Protein AF-A0A9D1QQ85-F1 (afdb_monomer_lite)

Foldseek 3Di:
DDDLVPDVLLVLCCPQPPPVVVSVVLRVDRVVDPDDPVNSVVVSVVSVCVVCVVVVVVVVVCVVCVVVVVVVVVVVVVVVVVVVVVVVVVVCVVVVVCVCVPPD

Structure (mmCIF, N/CA/C/O backbone):
data_AF-A0A9D1QQ85-F1
#
_entry.id   AF-A0A9D1QQ85-F1
#
loop_
_atom_site.group_PDB
_atom_site.id
_atom_site.type_symbol
_atom_site.label_atom_id
_atom_site.label_alt_id
_atom_site.label_comp_id
_atom_site.label_asym_id
_atom_site.label_entity_id
_atom_site.label_seq_id
_atom_site.pdbx_PDB_ins_code
_atom_site.Cartn_x
_atom_site.Cartn_y
_atom_site.Cartn_z
_atom_site.occupancy
_atom_site.B_iso_or_equiv
_atom_site.auth_seq_id
_atom_site.auth_comp_id
_atom_site.auth_asym_id
_atom_site.auth_atom_id
_atom_site.pdbx_PDB_model_num
ATOM 1 N N . PRO A 1 1 ? 27.400 -7.489 -19.990 1.00 78.75 1 PRO A N 1
ATOM 2 C CA . PRO A 1 1 ? 26.206 -8.322 -19.696 1.00 78.75 1 PRO A CA 1
ATOM 3 C C . PRO A 1 1 ? 25.845 -8.134 -18.219 1.00 78.75 1 PRO A C 1
ATOM 5 O O . PRO A 1 1 ? 26.768 -7.947 -17.429 1.00 78.75 1 PRO A O 1
ATOM 8 N N . GLY A 1 2 ? 24.557 -8.083 -17.867 1.00 87.69 2 GLY A N 1
ATOM 9 C CA . GLY A 1 2 ? 24.096 -7.770 -16.509 1.00 87.69 2 GLY A CA 1
ATOM 10 C C . GLY A 1 2 ? 23.504 -8.973 -15.767 1.00 87.69 2 GLY A C 1
ATOM 11 O O . GLY A 1 2 ? 22.987 -9.897 -16.389 1.00 87.69 2 GLY A O 1
ATOM 12 N N . GLN A 1 3 ? 23.563 -8.949 -14.432 1.00 91.56 3 GLN A N 1
ATOM 13 C CA 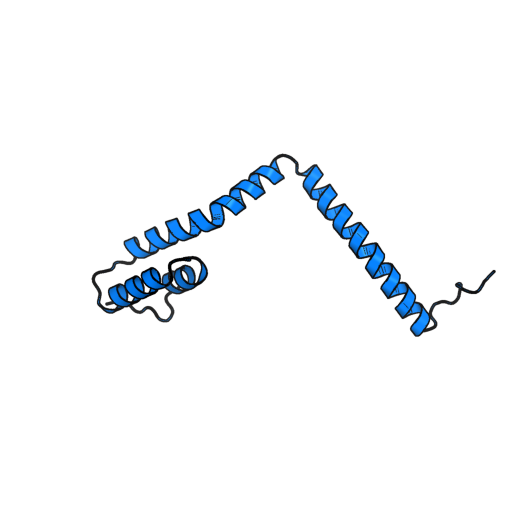. GLN A 1 3 ? 22.977 -9.978 -13.564 1.00 91.56 3 GLN A CA 1
ATOM 14 C C . GLN A 1 3 ? 21.592 -9.547 -13.062 1.00 91.56 3 GLN A C 1
ATOM 16 O O . GLN A 1 3 ? 21.430 -8.445 -12.533 1.00 91.56 3 GLN A O 1
ATOM 21 N N . VAL A 1 4 ? 20.590 -10.409 -13.243 1.00 92.88 4 VAL A N 1
ATOM 22 C CA . VAL A 1 4 ? 19.207 -10.154 -12.802 1.00 92.88 4 VAL A CA 1
ATOM 23 C C . VAL A 1 4 ? 19.027 -10.572 -11.346 1.00 92.88 4 VAL A C 1
ATOM 25 O O . VAL A 1 4 ? 18.360 -9.888 -10.573 1.00 92.88 4 VAL A O 1
ATOM 28 N N . GLU A 1 5 ? 19.637 -11.686 -10.959 1.00 92.56 5 GLU A N 1
ATOM 29 C CA . GLU A 1 5 ? 19.561 -12.246 -9.618 1.00 92.56 5 GLU A CA 1
ATOM 30 C C . GLU A 1 5 ? 20.218 -11.282 -8.616 1.00 92.56 5 GLU A C 1
ATOM 32 O O . GLU A 1 5 ? 21.380 -10.911 -8.762 1.00 92.56 5 GLU A O 1
ATOM 37 N N . GLY A 1 6 ? 19.456 -10.840 -7.611 1.00 92.75 6 GLY A N 1
ATOM 38 C CA . GLY A 1 6 ? 19.897 -9.831 -6.638 1.00 92.75 6 GLY A CA 1
ATOM 39 C C . GLY A 1 6 ? 19.754 -8.374 -7.103 1.00 92.75 6 GLY A C 1
ATOM 40 O O . GLY A 1 6 ? 20.051 -7.461 -6.334 1.00 92.75 6 GLY A O 1
ATOM 41 N N . ASN A 1 7 ? 19.271 -8.120 -8.324 1.00 95.12 7 ASN A N 1
ATOM 42 C CA . ASN A 1 7 ? 19.056 -6.761 -8.813 1.00 95.12 7 ASN A CA 1
ATOM 43 C C . ASN A 1 7 ? 17.696 -6.207 -8.363 1.00 95.12 7 ASN A C 1
ATOM 45 O O . ASN A 1 7 ? 16.646 -6.575 -8.892 1.00 95.12 7 ASN A O 1
ATOM 49 N N . ILE A 1 8 ? 17.740 -5.242 -7.442 1.00 95.50 8 ILE A N 1
ATOM 50 C CA . ILE A 1 8 ? 16.562 -4.589 -6.853 1.00 95.50 8 ILE A CA 1
ATOM 51 C C . ILE A 1 8 ? 15.637 -3.984 -7.918 1.00 95.50 8 ILE A C 1
ATOM 53 O O . ILE A 1 8 ? 14.420 -4.016 -7.759 1.00 95.50 8 ILE A O 1
ATOM 57 N N . VAL A 1 9 ? 16.180 -3.464 -9.024 1.00 96.50 9 VAL A N 1
ATOM 58 C CA . VAL A 1 9 ? 15.360 -2.869 -10.091 1.00 96.50 9 VAL A CA 1
ATOM 59 C C . VAL A 1 9 ? 14.432 -3.922 -10.697 1.00 96.50 9 VAL A C 1
ATOM 61 O O . VAL A 1 9 ? 13.244 -3.663 -10.873 1.00 96.50 9 VAL A O 1
ATOM 64 N N . PHE A 1 10 ? 14.948 -5.126 -10.956 1.00 97.44 10 PHE A N 1
ATOM 65 C CA . PHE A 1 10 ? 14.136 -6.231 -11.460 1.00 97.44 10 PHE A CA 1
ATOM 66 C C . PHE A 1 10 ? 13.210 -6.806 -10.393 1.00 97.44 10 PHE A C 1
ATOM 68 O O . PHE A 1 10 ? 12.070 -7.106 -10.724 1.00 97.44 10 PHE A O 1
ATOM 75 N N . THR A 1 11 ? 13.630 -6.867 -9.125 1.00 97.56 11 THR A N 1
ATOM 76 C CA . THR A 1 11 ? 12.730 -7.227 -8.015 1.00 97.56 11 THR A CA 1
ATOM 77 C C . THR A 1 11 ? 11.515 -6.300 -7.957 1.00 97.56 11 THR A C 1
ATOM 79 O O . THR A 1 11 ? 10.393 -6.754 -7.765 1.00 97.56 11 T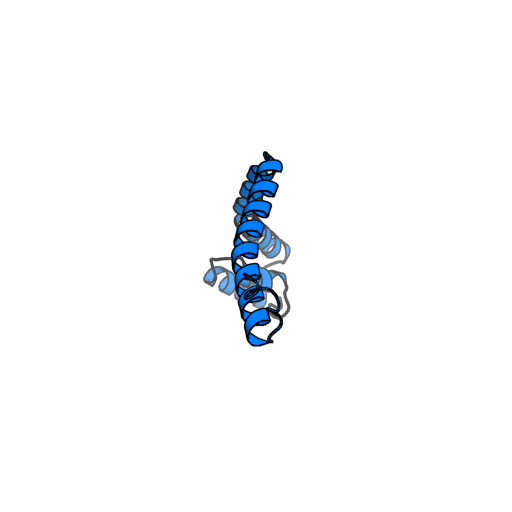HR A O 1
ATOM 82 N N . TYR A 1 12 ? 11.713 -4.995 -8.146 1.00 97.94 12 TYR A N 1
ATOM 83 C CA . TYR A 1 12 ? 10.616 -4.032 -8.104 1.00 97.94 12 TYR A CA 1
ATOM 84 C C . TYR A 1 12 ? 9.733 -4.134 -9.349 1.00 97.94 12 TYR A C 1
ATOM 86 O O . TYR A 1 12 ? 8.514 -4.095 -9.220 1.00 97.94 12 TYR A O 1
ATOM 94 N N . LEU A 1 13 ? 10.314 -4.311 -10.539 1.00 98.00 13 LEU A N 1
ATOM 95 C CA . LEU A 1 13 ? 9.534 -4.571 -11.754 1.00 98.00 13 LEU A CA 1
ATOM 96 C C . LEU A 1 13 ? 8.703 -5.859 -11.622 1.00 98.00 13 LEU A C 1
ATOM 98 O O . LEU A 1 13 ? 7.530 -5.869 -11.978 1.00 98.00 13 LEU A O 1
ATOM 102 N N . ASP A 1 14 ? 9.259 -6.915 -11.024 1.00 97.50 14 ASP A N 1
ATOM 103 C CA . ASP A 1 14 ? 8.537 -8.164 -10.761 1.00 97.50 14 ASP A CA 1
ATOM 104 C C . ASP A 1 14 ? 7.330 -7.980 -9.842 1.00 97.50 14 ASP A C 1
ATOM 106 O O . ASP A 1 14 ? 6.357 -8.719 -9.971 1.00 97.50 14 ASP A O 1
ATOM 110 N N . ILE A 1 15 ? 7.362 -7.006 -8.935 1.00 97.31 15 ILE A N 1
ATOM 111 C CA . ILE A 1 15 ? 6.247 -6.708 -8.033 1.00 97.31 15 ILE A CA 1
ATOM 112 C C . ILE A 1 15 ? 5.248 -5.778 -8.728 1.00 97.31 15 ILE A C 1
ATOM 114 O O . ILE A 1 15 ? 4.080 -6.133 -8.879 1.00 97.31 15 ILE A O 1
ATOM 118 N N . PHE A 1 16 ? 5.714 -4.614 -9.179 1.00 97.75 16 PHE A N 1
ATOM 119 C CA . PHE A 1 16 ? 4.861 -3.475 -9.523 1.00 97.75 16 PHE A CA 1
ATOM 120 C C . PHE A 1 16 ? 4.486 -3.375 -11.002 1.00 97.75 16 PHE A C 1
ATOM 122 O O . PHE A 1 16 ? 3.510 -2.706 -11.322 1.00 97.75 16 PHE A O 1
ATOM 129 N N . ASP A 1 17 ? 5.224 -4.007 -11.918 1.00 97.69 17 ASP A N 1
ATOM 130 C CA . ASP A 1 17 ? 4.868 -3.957 -13.338 1.00 97.69 17 ASP A CA 1
ATOM 131 C C . ASP A 1 17 ? 3.821 -5.036 -13.657 1.00 97.69 17 ASP A C 1
ATOM 133 O O . ASP A 1 17 ? 4.125 -6.224 -13.511 1.00 97.69 17 ASP A O 1
ATOM 137 N N . PRO A 1 18 ? 2.597 -4.690 -14.091 1.00 96.19 18 PRO A N 1
ATOM 138 C CA . PRO A 1 18 ? 1.603 -5.689 -14.475 1.00 96.19 18 PRO A CA 1
ATOM 139 C C . PRO A 1 18 ? 1.994 -6.461 -15.746 1.00 96.19 18 PRO A C 1
ATOM 141 O O . PRO A 1 18 ? 1.553 -7.596 -15.927 1.00 96.19 18 PRO A O 1
ATOM 144 N N . ALA A 1 19 ? 2.839 -5.896 -16.616 1.00 96.69 19 ALA A N 1
ATOM 145 C CA . ALA A 1 19 ? 3.257 -6.512 -17.872 1.00 96.69 19 ALA A CA 1
ATOM 146 C C . ALA A 1 19 ? 4.419 -7.501 -17.654 1.00 96.69 19 ALA A C 1
ATOM 148 O O . ALA A 1 19 ? 5.561 -7.250 -18.043 1.00 96.69 19 ALA A O 1
ATOM 149 N N . LYS A 1 20 ? 4.128 -8.651 -17.033 1.00 95.50 20 LYS A N 1
ATOM 150 C CA . LYS A 1 20 ? 5.146 -9.655 -16.662 1.00 95.50 20 LYS A CA 1
ATOM 151 C C . LYS A 1 20 ? 5.948 -10.188 -17.854 1.00 95.50 20 LYS A C 1
ATOM 153 O O . LYS A 1 20 ? 7.154 -10.384 -17.717 1.00 95.50 20 LYS A O 1
ATOM 158 N N . ASP A 1 21 ? 5.324 -10.327 -19.022 1.00 97.25 21 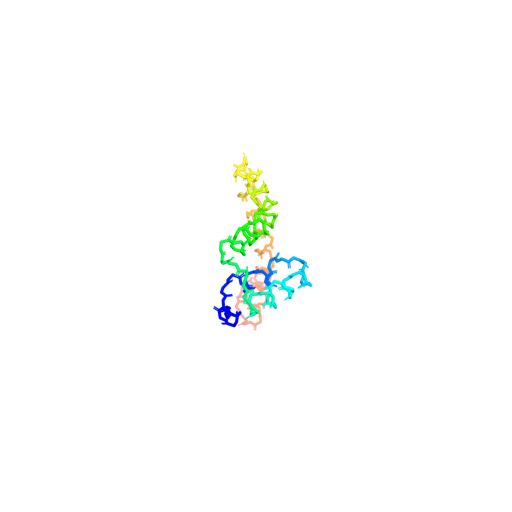ASP A N 1
ATOM 159 C CA . ASP A 1 21 ? 6.007 -10.766 -20.247 1.00 97.25 21 ASP A CA 1
ATOM 160 C C . ASP A 1 21 ? 7.097 -9.771 -20.668 1.00 97.25 21 ASP A C 1
ATOM 162 O O . ASP A 1 21 ? 8.238 -10.146 -20.932 1.00 97.25 21 ASP A O 1
ATOM 166 N N . LYS A 1 22 ? 6.792 -8.471 -20.605 1.00 95.75 22 LYS A N 1
ATOM 167 C CA . LYS A 1 22 ? 7.766 -7.410 -20.879 1.00 95.75 22 LYS A CA 1
ATOM 168 C C . LYS A 1 22 ? 8.902 -7.404 -19.857 1.00 95.75 22 LYS A C 1
ATOM 170 O O . LYS A 1 22 ? 10.054 -7.172 -20.217 1.00 95.75 22 LYS A O 1
ATOM 175 N N . VAL A 1 23 ? 8.613 -7.673 -18.582 1.00 96.94 23 VAL A N 1
ATOM 176 C CA . VAL A 1 23 ? 9.662 -7.806 -17.556 1.00 96.94 23 VAL A CA 1
ATOM 177 C C . VAL A 1 23 ? 10.585 -8.987 -17.871 1.00 96.94 23 VAL A C 1
ATOM 179 O O . VAL A 1 23 ? 11.803 -8.846 -17.745 1.00 96.94 23 VAL A O 1
ATOM 182 N N . ALA A 1 24 ? 10.045 -10.120 -18.332 1.00 96.81 24 ALA A N 1
ATOM 183 C CA . ALA A 1 24 ? 10.846 -11.263 -18.770 1.00 96.81 24 ALA A CA 1
ATOM 184 C C . ALA A 1 24 ? 11.749 -10.903 -19.966 1.00 96.81 24 ALA A C 1
ATOM 186 O O . ALA A 1 24 ? 12.957 -11.139 -19.913 1.00 96.81 24 ALA A O 1
ATOM 187 N N . GLU A 1 25 ? 11.215 -10.214 -20.979 1.00 96.44 25 GLU A N 1
ATOM 188 C CA . GLU A 1 25 ? 12.004 -9.728 -22.121 1.00 96.44 25 GLU A CA 1
ATOM 189 C C . GLU A 1 25 ? 13.134 -8.777 -21.697 1.00 96.44 25 GLU A C 1
ATOM 191 O O . GLU A 1 25 ? 14.263 -8.864 -22.196 1.00 96.44 25 GLU A O 1
ATOM 196 N N . LEU A 1 26 ? 12.860 -7.872 -20.750 1.00 96.00 26 LEU A N 1
ATOM 197 C CA . LEU A 1 26 ? 13.862 -6.955 -20.205 1.00 96.00 26 LEU A CA 1
ATOM 198 C C . LEU A 1 26 ? 14.962 -7.704 -19.448 1.00 96.00 26 LEU A C 1
ATOM 200 O O . LEU A 1 26 ? 16.134 -7.353 -19.594 1.00 96.00 26 LEU A O 1
ATOM 204 N N . LYS A 1 27 ? 14.616 -8.745 -18.681 1.00 96.50 27 LYS A N 1
ATOM 205 C CA . LYS A 1 27 ? 15.591 -9.609 -17.997 1.00 96.50 27 LYS A CA 1
ATOM 206 C C . LYS A 1 27 ? 16.495 -10.319 -18.998 1.00 96.50 27 LYS A C 1
ATOM 208 O O . LYS A 1 27 ? 17.716 -10.298 -18.842 1.00 96.50 27 LYS A O 1
ATOM 213 N N . ASP A 1 28 ? 15.924 -10.877 -20.058 1.00 96.31 28 ASP A N 1
ATOM 214 C CA . ASP A 1 28 ? 16.689 -11.585 -21.083 1.00 96.31 28 ASP A CA 1
ATOM 215 C C . ASP A 1 28 ? 17.572 -10.639 -21.898 1.00 96.31 28 ASP A C 1
ATOM 217 O O . ASP A 1 28 ? 18.725 -10.950 -22.201 1.00 96.31 28 ASP A O 1
ATOM 221 N N . HIS A 1 29 ? 17.088 -9.438 -22.217 1.00 95.12 29 HIS A N 1
ATOM 222 C CA . HIS A 1 29 ? 17.911 -8.400 -22.836 1.00 95.12 29 HIS A CA 1
ATOM 223 C C . HIS A 1 29 ? 19.044 -7.936 -21.906 1.00 95.12 29 HIS A C 1
ATOM 225 O O . HIS A 1 29 ? 20.178 -7.766 -22.352 1.00 95.12 29 HIS A O 1
ATOM 231 N N . TYR A 1 30 ? 18.786 -7.794 -20.606 1.00 95.56 30 TYR A N 1
ATOM 232 C CA . TYR A 1 30 ? 19.809 -7.406 -19.637 1.00 95.56 30 TYR A CA 1
ATOM 233 C C . TYR A 1 30 ? 20.918 -8.457 -19.493 1.00 95.56 30 TYR A C 1
ATOM 235 O O . TYR A 1 30 ? 22.103 -8.107 -19.519 1.00 95.56 30 TYR A O 1
ATOM 243 N N . ARG A 1 31 ? 20.550 -9.747 -19.444 1.00 94.56 31 ARG A N 1
ATOM 244 C CA . ARG A 1 31 ? 21.499 -10.875 -19.432 1.00 94.56 31 ARG A CA 1
ATOM 245 C C . ARG A 1 31 ? 22.351 -10.915 -20.698 1.00 94.56 31 ARG A C 1
ATOM 247 O O . ARG A 1 31 ? 23.573 -11.022 -20.607 1.00 94.56 31 ARG A O 1
ATOM 254 N N . ARG A 1 32 ? 21.726 -10.754 -21.874 1.00 95.38 32 ARG A N 1
ATOM 255 C CA . ARG A 1 32 ? 22.431 -10.678 -23.170 1.00 95.38 32 ARG A CA 1
ATOM 256 C C . ARG A 1 32 ? 23.378 -9.474 -23.259 1.00 95.38 32 ARG A C 1
ATOM 258 O O . ARG A 1 32 ? 24.422 -9.565 -23.898 1.00 95.38 32 ARG A O 1
ATOM 265 N N . GLY A 1 33 ? 23.059 -8.374 -22.576 1.00 90.69 33 GLY A N 1
ATOM 266 C CA . GLY A 1 33 ? 23.783 -7.106 -22.662 1.00 90.69 33 GLY A CA 1
ATOM 267 C C . GLY A 1 33 ? 23.232 -6.188 -23.760 1.00 90.69 33 GLY A C 1
ATOM 268 O O . GLY A 1 33 ? 22.491 -6.617 -24.636 1.00 90.69 33 GLY A O 1
ATOM 269 N N . GLY A 1 34 ? 23.570 -4.896 -23.685 1.00 88.31 34 GLY A N 1
ATOM 270 C CA . GLY A 1 34 ? 23.019 -3.849 -24.566 1.00 88.31 34 GLY A CA 1
ATOM 271 C C . GLY A 1 34 ? 21.857 -3.053 -23.952 1.00 88.31 34 GLY A C 1
ATOM 272 O O . GLY A 1 34 ? 21.531 -1.961 -24.425 1.00 88.31 34 GLY A O 1
ATOM 273 N N . LEU A 1 35 ? 21.300 -3.531 -22.835 1.00 92.44 35 LEU A N 1
ATOM 274 C CA . LEU A 1 35 ? 20.338 -2.801 -22.013 1.00 92.44 35 LEU A CA 1
ATOM 275 C C . LEU A 1 35 ? 21.040 -2.164 -20.806 1.00 92.44 35 LEU A C 1
ATOM 277 O O . LEU A 1 35 ? 21.536 -2.866 -19.931 1.00 92.44 35 LEU A O 1
ATOM 281 N N . GLY A 1 36 ? 21.103 -0.832 -20.771 1.00 91.50 36 GLY A N 1
ATOM 282 C CA . GLY A 1 36 ? 21.755 -0.091 -19.688 1.00 91.50 36 GLY A CA 1
ATOM 283 C C . GLY A 1 36 ? 20.818 0.258 -18.529 1.00 91.50 36 GLY A C 1
ATOM 284 O O . GLY A 1 36 ? 19.644 0.569 -18.742 1.00 91.50 36 GLY A O 1
ATOM 285 N N . ASP A 1 37 ? 21.371 0.320 -17.317 1.00 92.25 37 ASP A N 1
ATOM 286 C CA . ASP A 1 37 ? 20.652 0.604 -16.065 1.00 92.25 37 ASP A CA 1
ATOM 287 C C . ASP A 1 37 ? 19.816 1.878 -16.096 1.00 92.25 37 ASP A C 1
ATOM 289 O O . ASP A 1 37 ? 18.732 1.920 -15.523 1.00 92.25 37 ASP A O 1
ATOM 293 N N . VAL A 1 38 ? 20.289 2.924 -16.778 1.00 94.19 38 VAL A N 1
ATOM 294 C CA . VAL A 1 38 ? 19.543 4.185 -16.903 1.00 94.19 38 VAL A CA 1
ATOM 295 C C . VAL A 1 38 ? 18.196 3.956 -17.592 1.00 94.19 38 VAL A C 1
ATOM 297 O O . VAL A 1 38 ? 17.201 4.547 -17.183 1.00 94.19 38 VAL A O 1
ATOM 300 N N . LYS A 1 39 ? 18.136 3.085 -18.610 1.00 94.06 39 LYS A N 1
ATOM 301 C CA . LYS A 1 39 ? 16.882 2.770 -19.311 1.00 94.06 39 LYS A CA 1
ATOM 302 C C . LYS A 1 39 ? 15.933 1.984 -18.407 1.00 94.06 39 LYS A C 1
ATOM 304 O O . LYS A 1 39 ? 14.765 2.339 -18.312 1.00 94.06 39 LYS A O 1
ATOM 309 N N . ILE A 1 40 ? 16.443 0.973 -17.701 1.00 95.19 40 ILE A N 1
ATOM 310 C CA . ILE A 1 40 ? 15.622 0.126 -16.820 1.00 95.19 40 ILE A CA 1
ATOM 311 C C . ILE A 1 40 ? 15.106 0.932 -15.623 1.00 95.19 40 ILE A C 1
ATOM 313 O O . ILE A 1 40 ? 13.934 0.839 -15.282 1.00 95.19 40 ILE A O 1
ATOM 317 N N . LYS A 1 41 ? 15.945 1.779 -15.015 1.00 97.00 41 LYS A N 1
ATOM 318 C CA . LYS A 1 41 ? 15.540 2.641 -13.895 1.00 97.00 41 LYS A CA 1
ATOM 319 C C . LYS A 1 41 ? 14.497 3.677 -14.306 1.00 97.00 41 LYS A C 1
ATOM 321 O O . LYS A 1 41 ? 13.567 3.913 -13.544 1.00 97.00 41 LYS A O 1
ATOM 326 N N . LYS A 1 42 ? 14.618 4.271 -15.501 1.00 97.75 42 LYS A N 1
ATOM 327 C CA . LYS A 1 42 ? 13.580 5.162 -16.052 1.00 97.75 42 LYS A CA 1
ATOM 328 C C . LYS A 1 42 ? 12.262 4.422 -16.255 1.00 97.75 42 LYS A C 1
ATOM 330 O O . LYS A 1 42 ? 11.224 4.922 -15.845 1.00 97.75 42 LYS A O 1
ATOM 335 N N . TYR A 1 4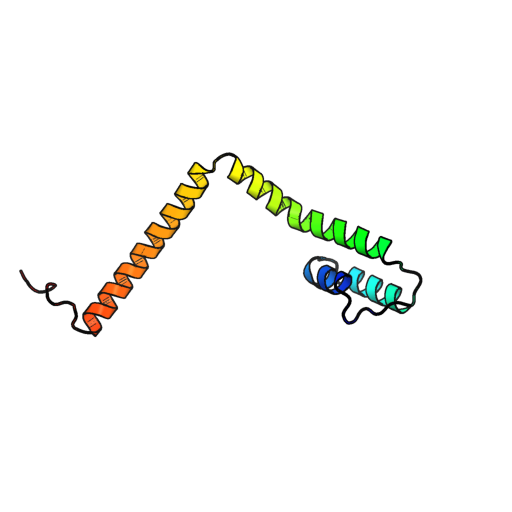3 ? 12.324 3.213 -16.804 1.00 97.50 43 TYR A N 1
ATOM 336 C CA . TYR A 1 43 ? 11.137 2.387 -16.972 1.00 97.50 43 TYR A CA 1
ATOM 337 C C . TYR A 1 43 ? 10.482 2.026 -15.629 1.00 97.50 43 TYR A C 1
ATOM 339 O O . TYR A 1 43 ? 9.286 2.230 -15.447 1.00 97.50 43 TYR A O 1
ATOM 347 N N . LEU A 1 44 ? 11.272 1.588 -14.643 1.00 98.00 44 LEU A N 1
ATOM 348 C CA . LEU A 1 44 ? 10.775 1.338 -13.290 1.00 98.00 44 LEU A CA 1
ATOM 349 C C . LEU A 1 44 ? 10.147 2.597 -12.671 1.00 98.00 44 LEU A C 1
ATOM 351 O O . LEU A 1 44 ? 9.120 2.506 -12.009 1.00 98.00 44 LEU A O 1
ATOM 355 N N . PHE A 1 45 ? 10.737 3.774 -12.885 1.00 98.12 45 PHE A N 1
ATOM 356 C CA . PHE A 1 45 ? 10.178 5.033 -12.394 1.00 98.12 45 PHE A CA 1
ATOM 357 C C . PHE A 1 45 ? 8.787 5.318 -12.978 1.00 98.12 45 PHE A C 1
ATOM 359 O O . PHE A 1 45 ? 7.906 5.764 -12.246 1.00 98.12 45 PHE A O 1
ATOM 366 N N . GLU A 1 46 ? 8.563 5.041 -14.262 1.00 98.19 46 GLU A N 1
ATOM 367 C CA . GLU A 1 46 ? 7.242 5.170 -14.891 1.00 98.19 46 GLU A CA 1
ATOM 368 C C . GLU A 1 46 ? 6.236 4.186 -14.284 1.00 98.19 46 GLU A C 1
ATOM 370 O O . GLU A 1 46 ? 5.153 4.600 -13.874 1.00 98.19 46 GLU A O 1
ATOM 375 N N . VAL A 1 47 ? 6.622 2.912 -14.140 1.00 98.25 47 VAL A N 1
ATOM 376 C CA . VAL A 1 47 ? 5.794 1.875 -13.500 1.00 98.25 47 VAL A CA 1
ATOM 377 C C . VAL A 1 47 ? 5.378 2.301 -12.089 1.00 98.25 47 VAL A C 1
ATOM 379 O O . VAL A 1 47 ? 4.191 2.328 -11.770 1.00 98.25 47 VAL A O 1
ATOM 382 N N . LEU A 1 48 ? 6.340 2.707 -11.256 1.00 98.31 48 LEU A N 1
ATOM 383 C CA . LEU A 1 48 ? 6.071 3.119 -9.879 1.00 98.31 48 LEU A CA 1
ATOM 384 C C . LEU A 1 48 ? 5.228 4.393 -9.800 1.00 98.31 48 LEU A C 1
ATOM 386 O O . LEU A 1 48 ? 4.404 4.519 -8.899 1.00 98.31 48 LEU A O 1
ATOM 390 N N . ASN A 1 49 ? 5.419 5.358 -10.703 1.00 98.06 49 ASN A N 1
ATOM 391 C CA . ASN A 1 49 ? 4.580 6.554 -10.699 1.00 98.06 49 ASN A CA 1
ATOM 392 C C . ASN A 1 49 ? 3.145 6.247 -11.093 1.00 98.06 49 ASN A C 1
ATOM 394 O O . ASN A 1 49 ? 2.246 6.793 -10.461 1.00 98.06 49 ASN A O 1
ATOM 398 N N . ASN A 1 50 ? 2.929 5.374 -12.074 1.00 97.75 50 ASN A N 1
ATOM 399 C CA . ASN A 1 50 ? 1.586 4.958 -12.462 1.00 97.75 50 ASN A CA 1
ATOM 400 C C . ASN A 1 50 ? 0.882 4.218 -11.317 1.00 97.75 50 ASN A C 1
ATOM 402 O O . ASN A 1 50 ? -0.272 4.518 -11.025 1.00 97.75 50 ASN A O 1
ATOM 406 N N . GLU A 1 51 ? 1.595 3.332 -10.618 1.00 97.38 51 GLU A N 1
ATOM 407 C CA . GLU A 1 51 ? 1.065 2.604 -9.459 1.00 97.38 51 GLU A CA 1
ATOM 408 C C . GLU A 1 51 ? 0.747 3.538 -8.277 1.00 97.38 51 GLU A C 1
ATOM 410 O O . GLU A 1 51 ? -0.307 3.454 -7.645 1.00 97.38 51 GLU A O 1
ATOM 415 N N . LEU A 1 52 ? 1.645 4.483 -7.976 1.00 98.00 52 LEU A N 1
ATOM 416 C CA . LEU A 1 52 ? 1.497 5.375 -6.824 1.00 98.00 52 LEU A CA 1
ATOM 417 C C . LEU A 1 52 ? 0.588 6.581 -7.093 1.00 98.00 52 LEU A C 1
ATOM 419 O O . LEU A 1 52 ? 0.079 7.162 -6.134 1.00 98.00 52 LEU A O 1
ATOM 423 N N . ALA A 1 53 ? 0.372 6.980 -8.349 1.00 98.25 53 ALA A N 1
ATOM 424 C CA . ALA A 1 53 ? -0.475 8.116 -8.719 1.00 98.25 53 ALA A CA 1
ATOM 425 C C . ALA A 1 53 ? -1.881 8.070 -8.087 1.00 98.25 53 ALA A C 1
ATOM 427 O O . ALA A 1 53 ? -2.231 9.027 -7.391 1.00 98.25 53 ALA A O 1
ATOM 428 N N . PRO A 1 54 ? -2.671 6.983 -8.213 1.00 98.19 54 PRO A N 1
ATOM 429 C CA . PRO A 1 54 ? -3.997 6.927 -7.598 1.00 98.19 54 PRO A CA 1
ATOM 430 C C . PRO A 1 54 ? -3.946 6.961 -6.062 1.00 98.19 54 PRO A C 1
ATOM 432 O O . PRO A 1 54 ? -4.850 7.499 -5.423 1.00 98.19 54 PRO A O 1
ATOM 435 N N . ILE A 1 55 ? -2.890 6.421 -5.441 1.00 98.44 55 ILE A N 1
ATOM 436 C CA . ILE A 1 55 ? -2.698 6.483 -3.982 1.00 98.44 55 ILE A CA 1
ATOM 437 C C . ILE A 1 55 ? -2.408 7.924 -3.544 1.00 98.44 55 ILE A C 1
ATOM 439 O O . ILE A 1 55 ? -2.998 8.400 -2.573 1.00 98.44 55 ILE A O 1
ATOM 443 N N . ARG A 1 56 ? -1.528 8.631 -4.266 1.00 98.50 56 ARG A N 1
ATOM 444 C CA . ARG A 1 56 ? -1.195 10.041 -4.008 1.00 98.50 56 ARG A CA 1
ATOM 445 C C . ARG A 1 56 ? -2.423 10.933 -4.166 1.00 98.50 56 ARG A C 1
ATOM 447 O O . ARG A 1 56 ? -2.684 11.723 -3.265 1.00 98.50 56 ARG A O 1
ATOM 454 N N . GLN A 1 57 ? -3.219 10.727 -5.216 1.00 98.31 57 GLN A N 1
ATOM 455 C CA . GLN A 1 57 ? -4.463 11.466 -5.433 1.00 98.31 57 GLN A CA 1
ATOM 456 C C . GLN A 1 57 ? -5.452 11.274 -4.275 1.00 98.31 57 GLN A C 1
ATOM 458 O O . GLN A 1 57 ? -5.902 12.253 -3.685 1.00 98.31 57 GLN A O 1
ATOM 463 N N . ARG A 1 58 ? -5.744 10.025 -3.879 1.00 97.94 58 ARG A N 1
ATOM 464 C CA . ARG A 1 58 ? -6.638 9.765 -2.734 1.00 97.94 58 ARG A CA 1
ATOM 465 C C . ARG A 1 58 ? -6.104 10.381 -1.443 1.00 97.94 58 ARG A C 1
ATOM 467 O O . ARG A 1 58 ? -6.862 10.952 -0.667 1.00 97.94 58 ARG A O 1
ATOM 474 N N . ARG A 1 59 ? -4.790 10.296 -1.203 1.00 98.12 59 ARG A N 1
ATOM 475 C CA . ARG A 1 59 ? -4.156 10.935 -0.040 1.00 98.12 59 ARG A CA 1
ATOM 476 C C . ARG A 1 59 ? -4.360 12.451 -0.057 1.00 98.12 59 ARG A C 1
ATOM 478 O O . ARG A 1 59 ? -4.652 13.023 0.987 1.00 98.12 59 ARG A O 1
ATOM 485 N N . GLU A 1 60 ? -4.184 13.098 -1.205 1.00 98.06 60 GLU A N 1
ATOM 486 C CA . GLU A 1 60 ? -4.415 14.538 -1.364 1.00 98.06 60 GLU A CA 1
ATOM 487 C C . GLU A 1 60 ? -5.882 14.912 -1.144 1.00 98.06 60 GLU A C 1
ATOM 489 O O . GLU A 1 60 ? -6.158 15.930 -0.516 1.00 98.06 60 GLU A O 1
ATOM 494 N N . GLU A 1 61 ? -6.824 14.084 -1.596 1.00 97.62 61 GLU A N 1
ATOM 495 C CA . GLU A 1 61 ? -8.253 14.259 -1.320 1.00 97.62 61 GLU A CA 1
ATOM 496 C C . GLU A 1 61 ? -8.552 14.187 0.183 1.00 97.62 61 GLU A C 1
ATOM 498 O O . GLU A 1 61 ? -9.193 15.093 0.713 1.00 97.62 61 GLU A O 1
ATOM 503 N N . TYR A 1 62 ? -8.019 13.191 0.898 1.00 97.62 62 TYR A N 1
ATOM 504 C CA . TYR A 1 62 ? -8.177 13.097 2.355 1.00 97.62 62 TYR A CA 1
ATOM 505 C C . TYR A 1 62 ? -7.491 14.238 3.112 1.00 97.62 62 TYR A C 1
ATOM 507 O O . TYR A 1 62 ? -8.006 14.701 4.128 1.00 97.62 62 TYR A O 1
ATOM 515 N N . ALA A 1 63 ? -6.355 14.731 2.615 1.00 97.31 63 ALA A N 1
ATOM 516 C CA . ALA A 1 63 ? -5.640 15.841 3.238 1.00 97.31 63 ALA A CA 1
ATOM 517 C C . ALA A 1 63 ? -6.443 17.156 3.227 1.00 97.31 63 ALA A C 1
ATOM 519 O O . ALA A 1 63 ? -6.180 18.027 4.056 1.00 97.31 63 ALA A O 1
ATOM 520 N N . LYS A 1 64 ? -7.434 17.299 2.332 1.00 98.19 64 LYS A N 1
ATOM 521 C CA . LYS A 1 64 ? -8.332 18.468 2.289 1.00 98.19 64 LYS A CA 1
ATOM 522 C C . LYS A 1 64 ? -9.292 18.528 3.484 1.00 98.19 64 LYS A C 1
ATOM 524 O O . LYS A 1 64 ? -9.735 19.619 3.827 1.00 98.19 64 LYS A O 1
ATOM 529 N N . ASP A 1 65 ? -9.593 17.396 4.125 1.00 97.50 65 ASP A N 1
ATOM 530 C CA . ASP A 1 65 ? -10.453 17.314 5.314 1.00 97.50 65 ASP A CA 1
ATOM 531 C C . ASP A 1 65 ? -9.873 16.322 6.337 1.00 97.50 65 ASP A C 1
ATOM 533 O O . ASP A 1 65 ? -10.353 15.203 6.534 1.00 97.50 65 ASP A O 1
ATOM 537 N N . MET A 1 66 ? -8.813 16.754 7.024 1.00 97.69 66 MET A N 1
ATOM 538 C CA . MET A 1 66 ? -8.233 15.997 8.136 1.00 97.69 66 MET A CA 1
ATOM 539 C C . MET A 1 66 ? -9.241 15.691 9.263 1.00 97.69 66 MET A C 1
ATOM 541 O O . MET A 1 66 ? -9.207 14.572 9.784 1.00 97.69 66 MET A O 1
ATOM 545 N N . PRO A 1 67 ? -10.166 16.598 9.646 1.00 98.00 67 PRO A N 1
ATOM 546 C CA . PRO A 1 67 ? -11.241 16.257 10.577 1.00 98.00 67 PRO A CA 1
ATOM 547 C C . PRO A 1 67 ? -12.083 15.044 10.150 1.00 98.00 67 PRO A C 1
ATOM 549 O O . PRO A 1 67 ? -12.412 14.221 11.006 1.00 98.00 67 PRO A O 1
ATOM 552 N N . ALA A 1 68 ? -12.412 14.878 8.862 1.00 96.88 68 ALA A N 1
ATOM 553 C CA . ALA A 1 68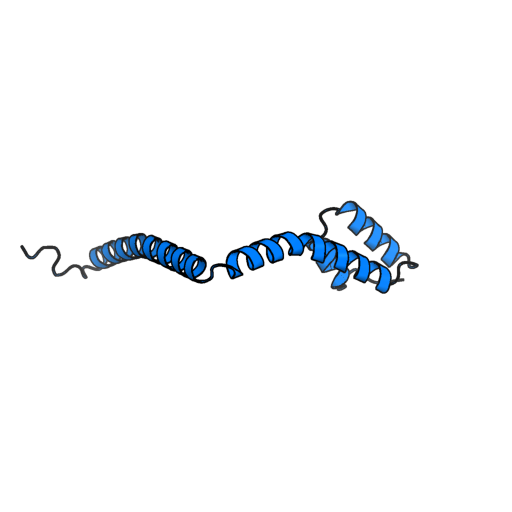 ? -13.091 13.670 8.373 1.00 96.88 68 ALA A CA 1
ATOM 554 C C . ALA A 1 68 ? -12.269 12.401 8.592 1.00 96.88 68 ALA A C 1
ATOM 556 O O . ALA A 1 68 ? -12.826 11.380 8.993 1.00 96.88 68 ALA A O 1
ATOM 557 N N . VAL A 1 69 ? -10.950 12.464 8.391 1.00 98.25 69 VAL A N 1
ATOM 558 C CA . VAL A 1 69 ? -10.052 11.331 8.657 1.00 98.25 69 VAL A CA 1
ATOM 559 C C . VAL A 1 69 ? -10.121 10.909 10.124 1.00 98.25 69 VAL A C 1
ATOM 561 O O . VAL A 1 69 ? -10.299 9.726 10.416 1.00 98.25 69 VAL A O 1
ATOM 564 N N . TYR A 1 70 ? -10.078 11.863 11.057 1.00 98.31 70 TYR A N 1
ATOM 565 C CA . TYR A 1 70 ? -10.233 11.558 12.482 1.00 98.31 70 TYR A CA 1
ATOM 566 C C . TYR A 1 70 ? -11.613 10.992 12.829 1.00 98.31 70 TYR A C 1
ATOM 568 O O . TYR A 1 70 ? -11.697 10.089 13.662 1.00 98.31 70 TYR A O 1
ATOM 576 N N . ARG A 1 71 ? -12.689 11.463 12.181 1.00 98.38 71 ARG A N 1
ATOM 577 C CA . ARG A 1 71 ? -14.028 10.872 12.351 1.00 98.38 71 ARG A CA 1
ATOM 578 C C . 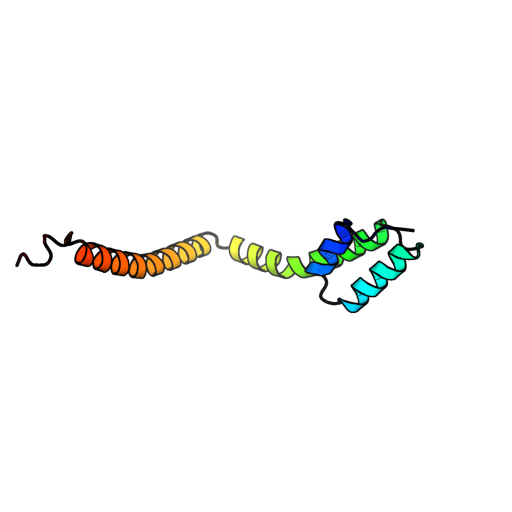ARG A 1 71 ? -14.059 9.415 11.896 1.00 98.38 71 ARG A C 1
ATOM 580 O O . ARG A 1 71 ? -14.501 8.572 12.668 1.00 98.38 71 ARG A O 1
ATOM 587 N N . MET A 1 72 ? -13.507 9.100 10.721 1.00 98.00 72 MET A N 1
ATOM 588 C CA . MET A 1 72 ? -13.419 7.716 10.229 1.00 98.00 72 MET A CA 1
ATOM 589 C C . MET A 1 72 ? -12.647 6.808 11.201 1.00 98.00 72 MET A C 1
ATOM 591 O O . MET A 1 72 ? -13.089 5.697 11.497 1.00 98.00 72 MET A O 1
ATOM 595 N N . LEU A 1 73 ? -11.522 7.288 11.746 1.00 98.38 73 LEU A N 1
ATOM 596 C CA . LEU A 1 73 ? -10.736 6.553 12.747 1.00 98.38 73 LEU A CA 1
ATOM 597 C C . LEU A 1 73 ? -11.512 6.329 14.050 1.00 98.38 73 LEU A C 1
ATOM 599 O O . LEU A 1 73 ? -11.487 5.226 14.605 1.00 98.38 73 LEU A O 1
ATOM 603 N N . LYS A 1 74 ? -12.222 7.355 14.533 1.00 98.44 74 LYS A N 1
ATOM 604 C CA . LYS A 1 74 ? -13.064 7.247 15.727 1.00 98.44 74 LYS A CA 1
ATOM 605 C C . LYS A 1 74 ? -14.197 6.244 15.514 1.00 98.44 74 LYS A C 1
ATOM 607 O O . LYS A 1 74 ? -14.374 5.363 16.343 1.00 98.44 74 LYS A O 1
ATOM 612 N N . GLU A 1 75 ? -14.912 6.321 14.396 1.00 98.44 75 GLU A N 1
ATOM 613 C CA . GLU A 1 75 ? -16.002 5.392 14.072 1.00 98.44 75 GLU A CA 1
ATOM 614 C C . GLU A 1 75 ? -15.523 3.939 13.972 1.00 98.44 75 GLU A C 1
ATOM 616 O O . GLU A 1 75 ? -16.187 3.029 14.469 1.00 98.44 75 GLU A O 1
ATOM 621 N N . GLY A 1 76 ? -14.360 3.707 13.353 1.00 98.44 76 GLY A N 1
ATOM 622 C CA . GLY A 1 76 ? -13.737 2.383 13.315 1.00 98.44 76 GLY A CA 1
ATOM 623 C C . GLY A 1 76 ? -13.380 1.868 14.712 1.00 98.44 76 GLY A C 1
ATOM 624 O O . GLY A 1 76 ? -13.642 0.707 15.027 1.00 98.44 76 GLY A O 1
ATOM 625 N N . SER A 1 77 ? -12.853 2.746 15.568 1.00 98.50 77 SER A N 1
ATOM 626 C CA . SER A 1 77 ? -12.521 2.419 16.961 1.00 98.50 77 SER A CA 1
ATOM 627 C C . SER A 1 77 ? -13.769 2.102 17.786 1.00 98.50 77 SER A C 1
ATOM 629 O O . SER A 1 77 ? -13.787 1.116 18.516 1.00 98.50 77 SER A O 1
ATOM 631 N N . ASP A 1 78 ? -14.837 2.886 17.628 1.00 98.44 78 ASP A N 1
ATOM 632 C CA . ASP A 1 78 ? -16.114 2.667 18.309 1.00 98.44 78 ASP A CA 1
ATOM 633 C C . ASP A 1 78 ? -16.719 1.307 17.908 1.00 98.44 78 ASP A C 1
ATOM 635 O O . ASP A 1 78 ? -17.133 0.535 18.774 1.00 98.44 78 ASP A O 1
ATOM 639 N N . LYS A 1 79 ? -16.684 0.950 16.614 1.00 98.25 79 LYS A N 1
ATOM 640 C CA . LYS A 1 79 ? -17.124 -0.370 16.121 1.00 98.25 79 LYS A CA 1
ATOM 641 C C . LYS A 1 79 ? -16.291 -1.518 16.696 1.00 98.25 79 LYS A C 1
ATOM 643 O O . LYS A 1 79 ? -16.856 -2.515 17.143 1.00 98.25 79 LYS A O 1
ATOM 648 N N . ALA A 1 80 ? -14.965 -1.383 16.707 1.00 98.31 80 ALA A N 1
ATOM 649 C CA . ALA A 1 80 ? -14.076 -2.389 17.284 1.00 98.31 80 ALA A CA 1
ATOM 650 C C . ALA A 1 80 ? -14.306 -2.556 18.796 1.00 98.31 80 ALA A C 1
ATOM 652 O O . ALA A 1 80 ? -14.339 -3.681 19.292 1.00 98.31 80 ALA A O 1
ATOM 653 N N . ASN A 1 81 ? -14.544 -1.456 19.518 1.00 98.31 81 ASN A N 1
ATOM 654 C CA . ASN A 1 81 ? -14.830 -1.468 20.952 1.00 98.31 81 ASN A CA 1
ATOM 655 C C . ASN A 1 81 ? -16.107 -2.234 21.297 1.00 98.31 81 ASN A C 1
ATOM 657 O O . ASN A 1 81 ? -16.142 -2.901 22.327 1.00 98.31 81 ASN A O 1
ATOM 661 N N . VAL A 1 82 ? -17.146 -2.181 20.457 1.00 98.25 82 VAL A N 1
ATOM 662 C CA . VAL A 1 82 ? -18.362 -2.987 20.671 1.00 98.25 82 VAL A CA 1
ATOM 663 C C . VAL A 1 82 ? -18.016 -4.476 20.714 1.00 98.25 82 VAL A C 1
ATOM 665 O O . VAL A 1 82 ? -18.389 -5.167 21.662 1.00 98.25 82 VAL A O 1
ATOM 668 N N . VAL A 1 83 ? -17.251 -4.954 19.729 1.00 98.19 83 VAL A N 1
ATOM 669 C CA . VAL A 1 83 ? -16.834 -6.361 19.650 1.00 98.19 83 VAL A CA 1
ATOM 670 C C . VAL A 1 83 ? -15.898 -6.713 20.807 1.00 98.19 83 VAL A C 1
ATOM 672 O O . VAL A 1 83 ? -16.123 -7.701 21.500 1.00 98.19 83 VAL A O 1
ATOM 675 N N . ALA A 1 84 ? -14.894 -5.876 21.073 1.00 98.19 84 ALA A N 1
ATOM 676 C CA . ALA A 1 84 ? -13.924 -6.110 22.138 1.00 98.19 84 ALA A CA 1
ATOM 677 C C . ALA A 1 84 ? -14.578 -6.166 23.527 1.00 98.19 84 ALA A C 1
ATOM 679 O O . ALA A 1 84 ? -14.245 -7.038 24.327 1.00 98.19 84 ALA A O 1
ATOM 680 N N . ASN A 1 85 ? -15.536 -5.279 23.814 1.00 97.44 85 ASN A N 1
ATOM 681 C CA . ASN A 1 85 ? -16.262 -5.279 25.085 1.00 97.44 85 ASN A CA 1
ATOM 682 C C . ASN A 1 85 ? -17.141 -6.521 25.242 1.00 97.44 85 ASN A C 1
ATOM 684 O O . ASN A 1 85 ? -17.219 -7.069 26.342 1.00 97.44 85 ASN A O 1
ATOM 688 N N . GLN A 1 86 ? -17.764 -6.986 24.156 1.00 97.25 86 GLN A N 1
ATOM 689 C CA . GLN A 1 86 ? -18.522 -8.233 24.166 1.00 97.25 86 GLN A CA 1
ATOM 690 C C . GLN A 1 86 ? -17.608 -9.428 24.476 1.00 97.25 86 GLN A C 1
ATOM 692 O O . GLN A 1 86 ? -17.873 -10.166 25.424 1.00 97.25 86 GLN A O 1
ATOM 697 N N . THR A 1 87 ? -16.478 -9.558 23.772 1.00 97.69 87 THR A N 1
ATOM 698 C CA . THR A 1 87 ? -15.479 -10.601 24.055 1.00 97.69 87 THR A CA 1
ATOM 699 C C . THR A 1 87 ? -14.961 -10.512 25.491 1.00 97.69 87 THR A C 1
ATOM 701 O O . THR A 1 87 ? -14.860 -11.522 26.182 1.00 97.69 87 THR A O 1
ATOM 704 N N . LEU A 1 88 ? -14.668 -9.306 25.988 1.00 96.56 88 LEU A N 1
ATOM 705 C CA . LEU A 1 88 ? -14.185 -9.116 27.353 1.00 96.56 88 LEU A CA 1
ATOM 706 C C . LEU A 1 88 ? -15.225 -9.555 28.391 1.00 96.56 88 LEU A C 1
ATOM 708 O O . LEU A 1 88 ? -14.860 -10.132 29.415 1.00 96.56 88 LEU A O 1
ATOM 712 N N . LYS A 1 89 ? -16.513 -9.298 28.138 1.00 95.25 89 LYS A N 1
ATOM 713 C CA . LYS A 1 89 ? -17.605 -9.755 29.002 1.00 95.25 89 LYS A CA 1
ATOM 714 C C . LYS A 1 89 ? -17.677 -11.282 29.047 1.00 95.25 89 LYS A C 1
ATOM 716 O O . LYS A 1 89 ? -17.762 -11.845 30.135 1.00 95.25 89 LYS A O 1
ATOM 721 N N . GLU A 1 90 ? -17.592 -11.944 27.897 1.00 95.75 90 GLU A N 1
ATOM 722 C CA . GLU A 1 90 ? -17.600 -13.410 27.795 1.00 95.75 90 GLU A CA 1
ATOM 723 C C . GLU A 1 90 ? -16.406 -14.041 28.518 1.00 95.75 90 GLU A C 1
ATOM 725 O O . GLU A 1 90 ? -16.580 -14.971 29.305 1.00 95.75 90 GLU A O 1
ATOM 730 N N . VAL A 1 91 ? -15.205 -13.486 28.326 1.00 96.94 91 VAL A N 1
ATOM 731 C CA . VAL A 1 91 ? -13.989 -13.939 29.017 1.00 96.94 91 VAL A CA 1
ATOM 732 C C . VAL A 1 91 ? -14.125 -13.765 30.528 1.00 96.94 91 VAL A C 1
ATOM 734 O O . VAL A 1 91 ? -13.854 -14.699 31.281 1.00 96.94 91 VAL A O 1
ATOM 737 N N . LYS A 1 92 ? -14.592 -12.597 30.992 1.00 95.12 92 LYS A N 1
ATOM 738 C CA . LYS A 1 92 ? -14.820 -12.355 32.424 1.00 95.12 92 LYS A CA 1
ATOM 739 C C . LYS A 1 92 ? -15.823 -13.345 33.009 1.00 95.12 92 LYS A C 1
ATOM 741 O O . LYS A 1 92 ? -15.569 -13.865 34.089 1.00 95.12 92 LYS A O 1
ATOM 746 N N . ALA A 1 93 ? -16.912 -13.641 32.303 1.00 94.12 93 ALA A N 1
ATOM 747 C CA . ALA A 1 93 ? -17.893 -14.630 32.741 1.00 94.12 93 ALA A CA 1
ATOM 748 C C . ALA A 1 93 ? -17.296 -16.046 32.813 1.00 94.12 93 ALA A C 1
ATOM 750 O O . ALA A 1 93 ? -17.469 -16.729 33.819 1.00 94.12 93 ALA A O 1
ATOM 751 N N . ALA A 1 94 ? -16.535 -16.467 31.798 1.00 95.06 94 ALA A N 1
ATOM 752 C CA . ALA A 1 94 ? -15.877 -17.776 31.775 1.00 95.06 94 ALA A CA 1
ATOM 753 C C . ALA A 1 94 ? -14.833 -17.945 32.894 1.00 95.06 94 ALA A C 1
ATOM 755 O O . ALA A 1 94 ? -14.637 -19.046 33.403 1.00 95.06 94 ALA A O 1
ATOM 756 N N . MET A 1 95 ? -14.182 -16.851 33.299 1.00 95.62 95 MET A N 1
ATOM 757 C CA . MET A 1 95 ? -13.220 -16.823 34.405 1.00 95.62 95 MET A CA 1
ATOM 758 C C . MET A 1 95 ? -13.867 -16.613 35.785 1.00 95.62 95 MET A C 1
ATOM 760 O O . MET A 1 95 ? -13.153 -16.569 36.785 1.00 95.62 95 MET A O 1
ATOM 764 N N . GLY A 1 96 ? -15.190 -16.439 35.863 1.00 92.50 96 GLY A N 1
ATOM 765 C CA . GLY A 1 96 ? -15.892 -16.137 37.115 1.00 92.50 96 GLY A CA 1
ATOM 766 C C . GLY A 1 96 ? -15.619 -14.733 37.677 1.00 92.50 96 GLY A C 1
ATOM 767 O O . GLY A 1 96 ? -15.833 -14.490 38.861 1.00 92.50 96 GLY A O 1
ATOM 768 N N . LEU A 1 97 ? -15.146 -13.797 36.846 1.00 92.69 97 LEU A N 1
ATOM 769 C CA . LEU A 1 97 ? -14.877 -12.393 37.194 1.00 92.69 97 LEU A CA 1
ATOM 770 C C . LEU A 1 97 ? -16.113 -11.483 37.018 1.00 92.69 97 LEU A C 1
ATOM 772 O O . LEU A 1 97 ? -15.990 -10.266 36.878 1.00 92.69 97 LEU A O 1
ATOM 776 N N . ASN A 1 98 ? -17.310 -12.064 36.987 1.00 88.00 98 ASN A N 1
ATOM 777 C CA . ASN A 1 98 ? -18.603 -11.405 36.787 1.00 88.00 98 ASN A CA 1
ATOM 778 C C . ASN A 1 98 ? -19.377 -11.232 38.109 1.00 88.00 98 ASN A C 1
ATOM 780 O O . ASN A 1 98 ? -20.581 -11.467 38.187 1.00 88.00 98 ASN A O 1
ATOM 784 N N . TYR A 1 99 ? -18.666 -10.821 39.162 1.00 84.38 99 TYR A N 1
ATOM 785 C CA . TYR A 1 99 ? -19.135 -10.794 40.556 1.00 84.38 99 TYR A CA 1
ATOM 786 C C . TYR A 1 99 ? -20.447 -10.034 40.792 1.00 84.38 99 TYR A C 1
ATOM 788 O O . TYR A 1 99 ? -21.197 -10.371 41.705 1.00 84.38 99 TYR A O 1
ATOM 796 N N . PHE A 1 100 ? -20.718 -9.009 39.984 1.00 84.44 100 PHE A N 1
ATOM 797 C CA . PHE A 1 100 ? -21.847 -8.098 40.175 1.00 84.44 100 PHE A CA 1
ATOM 798 C C . PHE A 1 100 ? -22.999 -8.326 39.193 1.00 84.44 100 PHE A C 1
ATOM 800 O O . PHE A 1 100 ? -24.045 -7.707 39.349 1.00 84.44 100 PHE A O 1
ATOM 807 N N . ASP A 1 101 ? -22.858 -9.238 38.228 1.00 83.38 101 ASP A N 1
ATOM 808 C CA . ASP A 1 101 ? -23.879 -9.462 37.194 1.00 83.38 101 ASP A CA 1
ATOM 809 C C . ASP A 1 101 ? -25.196 -10.028 37.774 1.00 83.38 101 ASP A C 1
ATOM 811 O O . ASP A 1 101 ? -26.249 -9.907 37.150 1.00 83.38 101 ASP A O 1
ATOM 815 N N . ASN A 1 102 ? -25.149 -10.609 38.981 1.00 71.19 102 ASN A N 1
ATOM 816 C CA . ASN A 1 102 ? -26.287 -11.228 39.673 1.00 71.19 102 ASN A CA 1
ATOM 817 C C . ASN A 1 102 ? -26.807 -10.425 40.881 1.00 71.19 102 ASN A C 1
ATOM 819 O O . ASN A 1 102 ? -27.740 -10.875 41.547 1.00 71.19 102 ASN A O 1
ATOM 823 N N . LEU A 1 103 ? -26.215 -9.267 41.191 1.00 71.44 103 LEU A N 1
ATOM 824 C CA . LEU A 1 103 ? -26.692 -8.394 42.266 1.00 71.44 103 LEU A CA 1
ATOM 825 C C . LEU A 1 103 ? -27.874 -7.568 41.737 1.00 71.44 103 LEU A C 1
ATOM 827 O O . LEU A 1 103 ? -27.686 -6.548 41.078 1.00 71.44 103 LEU A O 1
ATOM 831 N N . LYS A 1 104 ? -29.089 -8.069 41.980 1.00 55.00 104 LYS A N 1
ATOM 832 C CA . LYS A 1 104 ? -30.344 -7.316 41.860 1.00 55.00 104 LYS A CA 1
ATOM 833 C C . LYS A 1 104 ? -30.708 -6.670 43.187 1.00 55.00 104 LYS A C 1
ATOM 835 O O . LYS A 1 104 ? -30.517 -7.347 44.222 1.00 55.00 104 LYS A O 1
#

Radius of gyration: 26.39 Å; chains: 1; bounding box: 56×36×67 Å

Organism: NCBI:txid2838653

InterPro domains:
  IPR050203 Tryptophan--tRNA ligase [PTHR43766] (20-97)

Sequence (104 aa):
PGQVEGNIVFTYLDIFDPAKDKVAELKDHYRRGGLGDVKIKKYLFEVLNNELAPIRQRREEYAKDMPAVYRMLKEGSDKANVVANQTLKEVKAAMGLNYFDNLK

Secondary structure (DSSP, 8-state):
----TT-HHHHHHHHH-S-HHHHHHHHHHHHHS---HHHHHHHHHHHHHHHHHHHHHHHHHHHTTHHHHHHHHHHHHHHHHHHHHHHHHHHHHHTT--TTTT--

pLDDT: mean 94.98, std 6.28, range [55.0, 98.5]